Protein AF-K1TY08-F1 (afdb_monomer_lite)

Structure (mmCIF, N/CA/C/O backbone):
data_AF-K1TY08-F1
#
_entry.id   AF-K1TY08-F1
#
loop_
_atom_site.group_PDB
_atom_site.id
_atom_site.type_symbol
_atom_site.label_atom_id
_atom_site.label_alt_id
_atom_site.label_comp_id
_atom_site.label_asym_id
_atom_site.label_entity_id
_atom_site.label_seq_id
_atom_site.pdbx_PDB_ins_code
_atom_site.Cartn_x
_atom_site.Cartn_y
_atom_site.Cartn_z
_atom_site.occupancy
_atom_site.B_iso_or_equiv
_atom_site.auth_seq_id
_atom_site.auth_comp_id
_atom_site.auth_asym_id
_atom_site.auth_atom_id
_atom_site.pdbx_PDB_model_num
ATOM 1 N N . MET A 1 1 ? -57.820 8.850 61.523 1.00 41.16 1 MET A N 1
ATOM 2 C CA . MET A 1 1 ? -58.955 8.437 62.374 1.00 41.16 1 MET A CA 1
ATOM 3 C C . MET A 1 1 ? -59.907 9.616 62.495 1.00 41.16 1 MET A C 1
ATOM 5 O O . MET A 1 1 ? -59.489 10.653 62.989 1.00 41.16 1 MET A O 1
ATOM 9 N N . LYS A 1 2 ? -61.130 9.491 61.972 1.00 37.25 2 LYS A N 1
ATOM 10 C CA . LYS A 1 2 ? -62.242 10.427 62.195 1.00 37.25 2 LYS A CA 1
ATOM 11 C C . LYS A 1 2 ? -63.523 9.598 62.289 1.00 37.25 2 LYS A C 1
ATOM 13 O O . LYS A 1 2 ? -63.709 8.697 61.475 1.00 37.25 2 LYS A O 1
ATOM 18 N N . PHE A 1 3 ? -64.321 9.883 63.309 1.00 40.91 3 PHE A N 1
ATOM 19 C CA . PHE A 1 3 ? -65.575 9.215 63.639 1.00 40.91 3 PHE A CA 1
ATOM 20 C C . PHE A 1 3 ? -66.732 10.161 63.316 1.00 40.91 3 PHE A C 1
ATOM 22 O O . PHE A 1 3 ? -66.701 11.307 63.757 1.00 40.91 3 PHE A O 1
ATOM 29 N N . GLU A 1 4 ? -67.737 9.679 62.588 1.00 42.78 4 GLU A N 1
ATOM 30 C CA . GLU A 1 4 ? -69.037 10.342 62.449 1.00 42.78 4 GLU A CA 1
ATOM 31 C C . GLU A 1 4 ? -70.127 9.268 62.237 1.00 42.78 4 GLU A C 1
ATOM 33 O O . GLU A 1 4 ? -69.963 8.376 61.407 1.00 42.78 4 GLU A O 1
ATOM 38 N N . ASN A 1 5 ? -71.207 9.335 63.028 1.00 47.19 5 ASN A N 1
ATOM 39 C CA . ASN A 1 5 ? -72.495 8.632 62.877 1.00 47.19 5 ASN A CA 1
ATOM 40 C C . ASN A 1 5 ? -72.527 7.083 62.838 1.00 47.19 5 ASN A C 1
ATOM 42 O O . ASN A 1 5 ? -73.067 6.479 61.915 1.00 47.19 5 ASN A O 1
ATOM 46 N N . GLY A 1 6 ? -72.077 6.431 63.917 1.00 58.44 6 GLY A N 1
ATOM 47 C CA . GLY A 1 6 ? -72.774 5.253 64.474 1.00 58.44 6 GLY A CA 1
ATOM 48 C C . GLY A 1 6 ? -72.861 3.940 63.673 1.00 58.44 6 GLY A C 1
ATOM 49 O O . GLY A 1 6 ? -73.632 3.075 64.076 1.00 58.44 6 GLY A O 1
ATOM 50 N N . GLN A 1 7 ? -72.097 3.733 62.597 1.00 39.09 7 GLN A N 1
ATOM 51 C CA . GLN A 1 7 ? -72.009 2.438 61.898 1.00 39.09 7 GLN A CA 1
ATOM 52 C C . GLN A 1 7 ? -70.552 2.105 61.533 1.00 39.09 7 GLN A C 1
ATOM 54 O O . GLN A 1 7 ? -69.839 2.934 60.967 1.00 39.09 7 GLN A O 1
ATOM 59 N N . MET A 1 8 ? -70.095 0.885 61.850 1.00 49.75 8 MET A N 1
ATOM 60 C CA . MET A 1 8 ? -68.789 0.380 61.406 1.00 49.75 8 MET A CA 1
ATOM 61 C C . MET A 1 8 ? -68.848 0.048 59.913 1.00 49.75 8 MET A C 1
ATOM 63 O O . MET A 1 8 ? -69.536 -0.888 59.521 1.00 49.75 8 MET A O 1
ATOM 67 N N . GLN A 1 9 ? -68.078 0.759 59.089 1.00 39.97 9 GLN A N 1
ATOM 68 C CA . GLN A 1 9 ? -67.786 0.333 57.719 1.00 39.97 9 GLN A CA 1
ATOM 69 C C . GLN A 1 9 ? -66.278 0.129 57.568 1.00 39.97 9 GLN A C 1
ATOM 71 O O . GLN A 1 9 ? -65.475 1.063 57.626 1.00 39.97 9 GLN A O 1
ATOM 76 N N . VAL A 1 10 ? -65.905 -1.140 57.429 1.00 55.25 10 VAL A N 1
ATOM 77 C CA . VAL A 1 10 ? -64.537 -1.628 57.263 1.00 55.25 10 VAL A CA 1
ATOM 78 C C . VAL A 1 10 ? -64.014 -1.170 55.900 1.00 55.25 10 VAL A C 1
ATOM 80 O O . VAL A 1 10 ? -64.474 -1.618 54.854 1.00 55.25 10 VAL A O 1
ATOM 83 N N . LYS A 1 11 ? -63.040 -0.257 55.897 1.00 52.66 11 LYS A N 1
ATOM 84 C CA . LYS A 1 11 ? -62.398 0.239 54.675 1.00 52.66 11 LYS A CA 1
ATOM 85 C C . LYS A 1 11 ? -61.291 -0.718 54.228 1.00 52.66 11 LYS A C 1
ATOM 87 O O . LYS A 1 11 ? -60.135 -0.506 54.572 1.00 52.66 11 LYS A O 1
ATOM 92 N N . PHE A 1 12 ? -61.636 -1.726 53.432 1.00 58.19 12 PHE A N 1
ATOM 93 C CA . PHE A 1 12 ? -60.673 -2.492 52.633 1.00 58.19 12 PHE A CA 1
ATOM 94 C C . PHE A 1 12 ? -61.298 -2.930 51.304 1.00 58.19 12 PHE A C 1
ATOM 96 O O . PHE A 1 12 ? -62.014 -3.926 51.250 1.00 58.19 12 PHE A O 1
ATOM 103 N N . HIS A 1 13 ? -60.985 -2.224 50.213 1.00 45.31 13 HIS A N 1
ATOM 104 C CA . HIS A 1 13 ? -60.953 -2.854 48.895 1.00 45.31 13 HIS A CA 1
ATOM 105 C C . HIS A 1 13 ? -60.034 -2.112 47.919 1.00 45.31 13 HIS A C 1
ATOM 107 O O . HIS A 1 13 ? -59.944 -0.886 47.928 1.00 45.31 13 HIS A O 1
ATOM 113 N N . LEU A 1 14 ? -59.307 -2.925 47.156 1.00 51.84 14 LEU A N 1
ATOM 114 C CA . LEU A 1 14 ? -58.184 -2.648 46.262 1.00 51.84 14 LEU A CA 1
ATOM 115 C C . LEU A 1 14 ? -58.467 -1.577 45.186 1.00 51.84 14 LEU A C 1
ATOM 117 O O . LEU A 1 14 ? -59.625 -1.352 44.833 1.00 51.84 14 LEU A O 1
ATOM 121 N N . PRO A 1 15 ? -57.421 -0.967 44.587 1.00 42.19 15 PRO A N 1
ATOM 122 C CA . PRO A 1 15 ? -57.588 -0.119 43.412 1.00 42.19 15 PRO A CA 1
ATOM 123 C C . PRO A 1 15 ? -58.114 -0.943 42.226 1.00 42.19 15 PRO A C 1
ATOM 125 O O . PRO A 1 15 ? -57.396 -1.743 41.629 1.00 42.19 15 PRO A O 1
ATOM 128 N N . VAL A 1 16 ? -59.381 -0.716 41.877 1.00 54.06 16 VAL A N 1
ATOM 129 C CA . VAL A 1 16 ? -59.987 -1.132 40.609 1.00 54.06 16 VAL A CA 1
ATOM 130 C C . VAL A 1 16 ? -59.353 -0.298 39.499 1.00 54.06 16 VAL A C 1
ATOM 132 O O . VAL A 1 16 ? -59.645 0.883 39.329 1.00 54.06 16 VAL A O 1
ATOM 135 N N . PHE A 1 17 ? -58.432 -0.921 38.772 1.00 60.59 17 PHE A N 1
ATOM 136 C CA . PHE A 1 17 ? -57.761 -0.352 37.613 1.00 60.59 17 PHE A CA 1
ATOM 137 C C . PHE A 1 17 ? -58.443 -0.870 36.345 1.00 60.59 17 PHE A C 1
ATOM 139 O O . PHE A 1 17 ? -57.961 -1.817 35.741 1.00 60.59 17 PHE A O 1
ATOM 146 N N . LEU A 1 18 ? -59.574 -0.280 35.947 1.00 56.75 18 LEU A N 1
ATOM 147 C CA . LEU A 1 18 ? -60.137 -0.462 34.605 1.00 56.75 18 LEU A CA 1
ATOM 148 C C . LEU A 1 18 ? -60.850 0.821 34.164 1.00 56.75 18 LEU A C 1
ATOM 150 O O . LEU A 1 18 ? -61.980 1.087 34.563 1.00 56.75 18 LEU A O 1
ATOM 154 N N . ARG A 1 19 ? -60.185 1.604 33.309 1.00 54.09 19 ARG A N 1
ATOM 155 C CA . ARG A 1 19 ? -60.847 2.565 32.422 1.00 54.09 19 ARG A CA 1
ATOM 156 C C . ARG A 1 19 ? -60.431 2.250 30.990 1.00 54.09 19 ARG A C 1
ATOM 158 O O . ARG A 1 19 ? -59.366 2.655 30.537 1.00 54.09 19 ARG A O 1
ATOM 165 N N . SER A 1 20 ? -61.256 1.436 30.340 1.00 66.62 20 SER A N 1
ATOM 166 C CA . SER A 1 20 ? -61.215 1.118 28.917 1.00 66.62 20 SER A CA 1
ATOM 167 C C . SER A 1 20 ? -62.230 1.995 28.191 1.00 66.62 20 SER A C 1
ATOM 169 O O . SER A 1 20 ? -63.411 1.682 28.198 1.00 66.62 20 SER A O 1
ATOM 171 N N . GLU A 1 21 ? -61.740 3.095 27.638 1.00 58.97 21 GLU A N 1
ATOM 172 C CA . GLU A 1 21 ? -62.344 4.056 26.702 1.00 58.97 21 GLU A CA 1
ATOM 173 C C . GLU A 1 21 ? -61.187 5.075 26.552 1.00 58.97 21 GLU A C 1
ATOM 175 O O . GLU A 1 21 ? -60.626 5.494 27.559 1.00 58.97 21 GLU A O 1
ATOM 180 N N . ASP A 1 22 ? -60.601 5.414 25.405 1.00 46.84 22 ASP A N 1
ATOM 181 C CA . ASP A 1 22 ? -61.098 5.438 24.046 1.00 46.84 22 ASP A CA 1
ATOM 182 C C . ASP A 1 22 ? -59.910 5.434 23.068 1.00 46.84 22 ASP A C 1
ATOM 184 O O . ASP A 1 22 ? -58.826 5.984 23.273 1.00 46.84 22 ASP A O 1
ATOM 188 N N . MET A 1 23 ? -60.150 4.738 21.972 1.00 58.03 23 MET A N 1
ATOM 189 C CA . MET A 1 23 ? -59.303 4.608 20.808 1.00 58.03 23 MET A CA 1
ATOM 190 C C . MET A 1 23 ? -59.227 5.954 20.069 1.00 58.03 23 MET A C 1
ATOM 192 O O . MET A 1 23 ? -60.095 6.259 19.259 1.00 58.03 23 MET A O 1
ATOM 196 N N . SER A 1 24 ? -58.166 6.740 20.275 1.00 43.81 24 SER A N 1
ATOM 197 C CA . SER A 1 24 ? -57.756 7.779 19.321 1.00 43.81 24 SER A CA 1
ATOM 198 C C . SER A 1 24 ? -56.497 7.327 18.586 1.00 43.81 24 SER A C 1
ATOM 200 O O . SER A 1 24 ? -55.359 7.532 19.020 1.00 43.81 24 SER A O 1
ATOM 202 N N . LEU A 1 25 ? -56.726 6.689 17.440 1.00 59.97 25 LEU A N 1
ATOM 203 C CA . LEU A 1 25 ? -55.769 6.599 16.347 1.00 59.97 25 LEU A CA 1
ATOM 204 C C . LEU A 1 25 ? -55.164 7.984 16.113 1.00 59.97 25 LEU A C 1
ATOM 206 O O . LEU A 1 25 ? -55.873 8.872 15.662 1.00 59.97 25 LEU A O 1
ATOM 210 N N . THR A 1 26 ? -53.885 8.167 16.439 1.00 55.12 26 THR A N 1
ATOM 211 C CA . THR A 1 26 ? -52.899 9.028 15.756 1.00 55.12 26 THR A CA 1
ATOM 212 C C . THR A 1 26 ? -51.818 9.471 16.732 1.00 55.12 26 THR A C 1
ATOM 214 O O . THR A 1 26 ? -51.961 10.411 17.503 1.00 55.12 26 THR A O 1
ATOM 217 N N . ARG A 1 27 ? -50.651 8.848 16.612 1.00 58.28 27 ARG A N 1
ATOM 218 C CA . ARG A 1 27 ? -49.381 9.579 16.588 1.00 58.28 27 ARG A CA 1
ATOM 219 C C . ARG A 1 27 ? -48.336 8.651 16.003 1.00 58.28 27 ARG A C 1
ATOM 221 O O . ARG A 1 27 ? -47.519 8.051 16.692 1.00 58.28 27 ARG A O 1
ATOM 228 N N . THR A 1 28 ? -48.375 8.555 14.678 1.00 52.72 28 THR A N 1
ATOM 229 C CA . THR A 1 28 ? -47.186 8.279 13.880 1.00 52.72 28 THR A CA 1
ATOM 230 C C . THR A 1 28 ? -46.059 9.146 14.431 1.00 52.72 28 THR A C 1
ATOM 232 O O . THR A 1 28 ? -46.053 10.365 14.234 1.00 52.72 28 THR A O 1
ATOM 235 N N . LYS A 1 29 ? -45.113 8.539 15.156 1.00 50.69 29 LYS A N 1
ATOM 236 C CA . LYS A 1 29 ? -43.819 9.158 15.423 1.00 50.69 29 LYS A CA 1
ATOM 237 C C . LYS A 1 29 ? -43.121 9.276 14.076 1.00 50.69 29 LYS A C 1
ATOM 239 O O . LYS A 1 29 ? -42.415 8.380 13.625 1.00 50.69 29 LYS A O 1
ATOM 244 N N . SER A 1 30 ? -43.434 10.384 13.412 1.00 50.78 30 SER A N 1
ATOM 245 C CA . SER A 1 30 ? -42.708 10.956 12.298 1.00 50.78 30 SER A CA 1
ATOM 246 C C . SER A 1 30 ? -41.227 10.755 12.571 1.00 50.78 30 SER A C 1
ATOM 248 O O . SER A 1 30 ? -40.683 11.280 13.545 1.00 50.78 30 SER A O 1
ATOM 250 N N . LYS A 1 31 ? -40.596 9.925 11.736 1.00 51.31 31 LYS A N 1
ATOM 251 C CA . LYS A 1 31 ? -39.149 9.884 11.592 1.00 51.31 31 LYS A CA 1
ATOM 252 C C . LYS A 1 31 ? -38.724 11.322 11.356 1.00 51.31 31 LYS A C 1
ATOM 254 O O . LYS A 1 31 ? -38.878 11.844 10.252 1.00 51.31 31 LYS A O 1
ATOM 259 N N . GLN A 1 32 ? -38.210 11.958 12.400 1.00 56.97 32 GLN A N 1
ATOM 260 C CA . GLN A 1 32 ? -37.563 13.250 12.321 1.00 56.97 32 GLN A CA 1
ATOM 261 C C . GLN A 1 32 ? -36.282 13.021 11.517 1.00 56.97 32 GLN A C 1
ATOM 263 O O . GLN A 1 32 ? -35.203 12.755 12.040 1.00 56.97 32 GLN A O 1
ATOM 268 N N . LYS A 1 33 ? -36.444 13.010 10.193 1.00 49.22 33 LYS A N 1
ATOM 269 C CA . LYS A 1 33 ? -35.380 12.969 9.206 1.00 49.22 33 LYS A CA 1
ATOM 270 C C . LYS A 1 33 ? -34.648 14.287 9.408 1.00 49.22 33 LYS A C 1
ATOM 272 O O . LYS A 1 33 ? -35.070 15.318 8.889 1.00 49.22 33 LYS A O 1
ATOM 277 N N . ARG A 1 34 ? -33.625 14.268 10.266 1.00 56.41 34 ARG A N 1
ATOM 278 C CA . ARG A 1 34 ? -32.732 15.392 10.545 1.00 56.41 34 ARG A CA 1
ATOM 279 C C . ARG A 1 34 ? -32.099 15.761 9.204 1.00 56.41 34 ARG A C 1
ATOM 281 O O . ARG A 1 34 ? -31.110 15.160 8.795 1.00 56.41 34 ARG A O 1
ATOM 288 N N . LYS A 1 35 ? -32.744 16.663 8.457 1.00 48.38 35 LYS A N 1
ATOM 289 C CA . LYS A 1 35 ? -32.185 17.273 7.253 1.00 48.38 35 LYS A CA 1
ATOM 290 C C . LYS A 1 35 ? -30.917 17.965 7.727 1.00 48.38 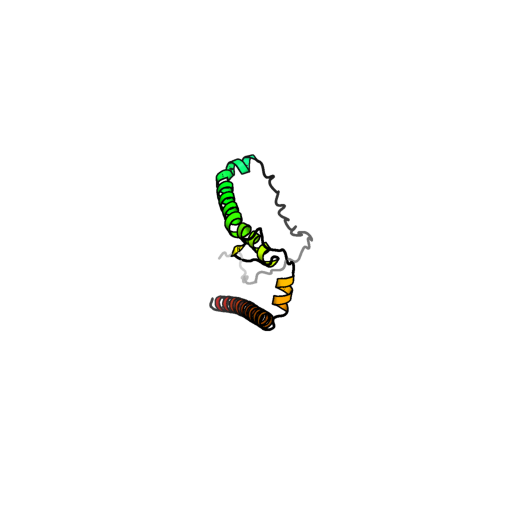35 LYS A C 1
ATOM 292 O O . LYS A 1 35 ? -30.988 19.018 8.350 1.00 48.38 35 LYS A O 1
ATOM 297 N N . GLN A 1 36 ? -29.771 17.335 7.495 1.00 58.97 36 GLN A N 1
ATOM 298 C CA . GLN A 1 36 ? -28.490 18.015 7.554 1.00 58.97 36 GLN A CA 1
ATOM 299 C C . GLN A 1 36 ? -28.561 19.123 6.505 1.00 58.97 36 GLN A C 1
ATOM 301 O O . GLN A 1 36 ? -28.438 18.874 5.307 1.00 58.97 36 GLN A O 1
ATOM 306 N N . THR A 1 37 ? -28.845 20.344 6.942 1.00 54.78 37 THR A N 1
ATOM 307 C CA . THR A 1 37 ? -28.584 21.537 6.149 1.00 54.78 37 THR A CA 1
ATOM 308 C C . THR A 1 37 ? -27.085 21.555 5.901 1.00 54.78 37 THR A C 1
ATOM 310 O O . THR A 1 37 ? -26.310 21.850 6.808 1.00 54.78 37 THR A O 1
ATOM 313 N N . ARG A 1 38 ? -26.672 21.159 4.692 1.00 60.94 38 ARG A N 1
ATOM 314 C CA . ARG A 1 38 ? -25.309 21.366 4.204 1.00 60.94 38 ARG A CA 1
ATOM 315 C C . ARG A 1 38 ? -25.070 22.868 4.238 1.00 60.94 38 ARG A C 1
ATOM 317 O O . ARG A 1 38 ? -25.610 23.595 3.408 1.00 60.94 38 ARG A O 1
ATOM 324 N N . THR A 1 39 ? -24.345 23.338 5.245 1.00 64.31 39 THR A N 1
ATOM 325 C CA . THR A 1 39 ? -23.883 24.719 5.278 1.00 64.31 39 THR A CA 1
ATOM 326 C C . THR A 1 39 ? -22.992 24.921 4.051 1.00 64.31 39 THR A C 1
ATOM 328 O O . THR A 1 39 ? -22.101 24.103 3.804 1.00 64.31 39 THR A O 1
ATOM 331 N N . PRO A 1 40 ? -23.249 25.940 3.217 1.00 63.59 40 PRO A N 1
ATOM 332 C CA . PRO A 1 40 ? -22.406 26.190 2.061 1.00 63.59 40 PRO A CA 1
ATOM 333 C C . PRO A 1 40 ? -20.998 26.525 2.557 1.00 63.59 40 PRO A C 1
ATOM 335 O O . PRO A 1 40 ? -20.827 27.395 3.418 1.00 63.59 40 PRO A O 1
ATOM 338 N N . ILE A 1 41 ? -19.990 25.824 2.025 1.00 63.62 41 ILE A N 1
ATOM 339 C CA . ILE A 1 41 ? -18.583 26.123 2.299 1.00 63.62 41 ILE A CA 1
ATOM 340 C C . ILE A 1 41 ? -18.331 27.546 1.811 1.00 63.62 41 ILE A C 1
ATOM 342 O O . ILE A 1 41 ? -18.238 27.826 0.620 1.00 63.62 41 ILE A O 1
ATOM 346 N N . THR A 1 42 ? -18.298 28.472 2.760 1.00 72.56 42 THR A N 1
ATOM 347 C CA . THR A 1 42 ? -18.122 29.891 2.489 1.00 72.56 42 THR A CA 1
ATOM 348 C C . THR A 1 42 ? -16.630 30.182 2.554 1.00 72.56 42 THR A C 1
ATOM 350 O O . THR A 1 42 ? -15.964 29.799 3.510 1.00 72.56 42 THR A O 1
ATOM 353 N N . TRP A 1 43 ? -16.081 30.900 1.577 1.00 66.56 43 TRP A N 1
ATOM 354 C CA . TRP A 1 43 ? -14.646 31.216 1.479 1.00 66.56 43 TRP A CA 1
ATOM 355 C C . TRP A 1 43 ? -14.070 31.955 2.709 1.00 66.56 43 TRP A C 1
ATOM 357 O O . TRP A 1 43 ? -12.865 31.906 2.966 1.00 66.56 43 TRP A O 1
ATOM 367 N N . LYS A 1 44 ? -14.929 32.585 3.527 1.00 66.75 44 LYS A N 1
ATOM 368 C CA . LYS A 1 44 ? -14.575 33.126 4.855 1.00 66.75 44 LYS A CA 1
ATOM 369 C C . LYS A 1 44 ? -14.198 32.039 5.875 1.00 66.75 44 LYS A C 1
ATOM 371 O O . LYS A 1 44 ? -13.322 32.276 6.701 1.00 66.75 44 LYS A O 1
ATOM 376 N N . GLU A 1 45 ? -14.811 30.861 5.807 1.00 65.06 45 GLU A N 1
ATOM 377 C CA . GLU A 1 45 ? -14.541 29.714 6.685 1.00 65.06 45 GLU A CA 1
ATOM 378 C C . GLU A 1 45 ? -13.160 29.107 6.399 1.00 65.06 45 GLU A C 1
ATOM 380 O O . GLU A 1 45 ? -12.384 28.878 7.321 1.00 65.06 45 GLU A O 1
ATOM 385 N N . ILE A 1 46 ? -12.795 28.976 5.119 1.00 66.12 46 ILE A N 1
ATOM 386 C CA . ILE A 1 46 ? -11.464 28.513 4.683 1.00 66.12 46 ILE A CA 1
ATOM 387 C C . ILE A 1 46 ? -10.364 29.464 5.181 1.00 66.12 46 ILE A C 1
ATOM 389 O O . ILE A 1 46 ? -9.316 29.022 5.649 1.00 66.12 46 ILE A O 1
ATOM 393 N N . LYS A 1 47 ? -10.610 30.785 5.157 1.00 68.00 47 LYS A N 1
ATOM 394 C CA . LYS A 1 47 ? -9.684 31.771 5.741 1.00 68.00 47 LYS A CA 1
ATOM 395 C C . LYS A 1 47 ? -9.601 31.695 7.273 1.00 68.00 47 LYS A C 1
ATOM 397 O O . LYS A 1 47 ? -8.550 32.048 7.805 1.00 68.00 47 LYS A O 1
ATOM 402 N N . ARG A 1 48 ? -10.660 31.262 7.973 1.00 72.38 48 ARG A N 1
ATOM 403 C CA . ARG A 1 48 ? -10.650 31.065 9.437 1.00 72.38 48 ARG A CA 1
ATOM 404 C C . ARG A 1 48 ? -9.933 29.770 9.832 1.00 72.38 48 ARG A C 1
ATOM 406 O O . ARG A 1 48 ? -9.247 29.743 10.844 1.00 72.38 48 ARG A O 1
ATOM 413 N N . GLN A 1 49 ? -10.018 28.736 8.996 1.00 78.62 49 GLN A N 1
ATOM 414 C CA . GLN A 1 49 ? -9.411 27.418 9.214 1.00 78.62 49 GLN A CA 1
ATOM 415 C C . GLN A 1 49 ? -8.043 27.242 8.525 1.00 78.62 49 GLN A C 1
ATOM 417 O O . GLN A 1 49 ? -7.623 26.121 8.247 1.00 78.62 49 GLN A O 1
ATOM 422 N N . LYS A 1 50 ? -7.307 28.331 8.257 1.00 79.56 50 LYS A N 1
ATOM 423 C CA . LYS A 1 50 ? -6.000 28.274 7.570 1.00 79.56 50 LYS A CA 1
ATOM 424 C C . LYS A 1 50 ? -4.984 27.366 8.254 1.00 79.56 50 LYS A C 1
ATOM 426 O O . LYS A 1 50 ? -4.221 26.710 7.561 1.00 79.56 50 LYS A O 1
ATOM 431 N N . VAL A 1 51 ? -4.973 27.327 9.588 1.00 85.81 51 VAL A N 1
ATOM 432 C CA . VAL A 1 51 ? -4.042 26.479 10.349 1.00 85.81 51 VAL A CA 1
ATOM 433 C C . VAL A 1 51 ? -4.344 24.997 10.109 1.00 85.81 51 VAL A C 1
ATOM 435 O O . VAL A 1 51 ? -3.429 24.230 9.832 1.00 85.81 51 VAL A O 1
ATOM 438 N N . LEU A 1 52 ? -5.624 24.605 10.121 1.00 86.00 52 LEU A N 1
ATOM 439 C CA . LEU A 1 52 ? -6.044 23.241 9.777 1.00 86.00 52 LEU A CA 1
ATOM 440 C C . LEU A 1 52 ? -5.687 22.896 8.330 1.00 86.00 52 LEU A C 1
ATOM 442 O O . LEU A 1 52 ? -5.141 21.826 8.080 1.00 86.00 52 LEU A O 1
ATOM 446 N N . LEU A 1 53 ? -5.948 23.807 7.386 1.00 88.94 53 LEU A N 1
ATOM 447 C CA . LEU A 1 53 ? -5.618 23.592 5.976 1.00 88.94 53 LEU A CA 1
ATOM 448 C C . LEU A 1 53 ? -4.103 23.508 5.744 1.00 88.94 53 LEU A C 1
ATOM 450 O O . LEU A 1 53 ? -3.661 22.730 4.909 1.00 88.94 53 LEU A O 1
ATOM 454 N N . PHE A 1 54 ? -3.309 24.270 6.496 1.00 92.75 54 PHE A N 1
ATOM 455 C CA . PHE A 1 54 ? -1.853 24.208 6.446 1.00 92.75 54 PHE A CA 1
ATOM 456 C C . PHE A 1 54 ? -1.341 22.846 6.919 1.00 92.75 54 PHE A C 1
ATOM 458 O O . PHE A 1 54 ? -0.621 22.184 6.177 1.00 92.75 54 PHE A O 1
ATOM 465 N N . TRP A 1 55 ? -1.768 22.378 8.096 1.00 94.69 55 TRP A N 1
ATOM 466 C CA . TRP A 1 55 ? -1.385 21.052 8.595 1.00 94.69 55 TRP A CA 1
ATOM 467 C C . TRP A 1 55 ? -1.882 19.922 7.688 1.00 94.69 55 TRP A C 1
ATOM 469 O O . TRP A 1 55 ? -1.130 18.992 7.405 1.00 94.69 55 TRP A O 1
ATOM 479 N N . ALA A 1 56 ? -3.106 20.027 7.162 1.00 93.12 56 ALA A N 1
ATOM 480 C CA . ALA A 1 56 ? -3.623 19.089 6.169 1.00 93.12 56 ALA A CA 1
ATOM 481 C C . ALA A 1 56 ? -2.788 19.105 4.877 1.00 93.12 56 ALA A C 1
ATOM 483 O O . ALA A 1 56 ? -2.486 18.049 4.330 1.00 93.12 56 ALA A O 1
ATOM 484 N N . GLY A 1 57 ? -2.367 20.286 4.417 1.00 94.00 57 GLY A N 1
ATOM 485 C CA . GLY A 1 57 ? -1.497 20.455 3.257 1.00 94.00 57 GLY A CA 1
ATOM 486 C C . GLY A 1 57 ? -0.116 19.837 3.466 1.00 94.00 57 GLY A C 1
ATOM 487 O O . GLY A 1 57 ? 0.355 19.110 2.600 1.00 94.00 57 GLY A O 1
ATOM 488 N N . VAL A 1 58 ? 0.501 20.048 4.632 1.00 95.25 58 VAL A N 1
ATOM 489 C CA . VAL A 1 58 ? 1.783 19.420 4.997 1.00 95.25 58 VAL A CA 1
ATOM 490 C C . VAL A 1 58 ? 1.659 17.895 4.986 1.00 95.25 58 VAL A C 1
ATOM 492 O O . VAL A 1 58 ? 2.479 17.221 4.365 1.00 95.25 58 VAL A O 1
ATOM 495 N N . MET A 1 59 ? 0.604 17.348 5.598 1.00 95.19 59 MET A N 1
ATOM 496 C CA . MET A 1 59 ? 0.346 15.902 5.595 1.00 95.19 59 MET A CA 1
ATOM 497 C C . MET A 1 59 ? 0.077 15.363 4.186 1.00 95.19 59 MET A C 1
ATOM 499 O O . MET A 1 59 ? 0.550 14.284 3.837 1.00 95.19 59 MET A O 1
ATOM 503 N N . MET A 1 60 ? -0.629 16.123 3.348 1.00 95.94 60 MET A N 1
ATOM 504 C CA . MET A 1 60 ? -0.872 15.762 1.953 1.00 95.94 60 MET A CA 1
ATOM 505 C C . MET A 1 60 ? 0.427 15.737 1.142 1.00 95.94 60 MET A C 1
ATOM 507 O O . MET A 1 60 ? 0.672 14.770 0.429 1.00 95.94 60 MET A O 1
ATOM 511 N N . ILE A 1 61 ? 1.277 16.759 1.270 1.00 96.56 61 ILE A N 1
ATOM 512 C CA . ILE A 1 61 ? 2.574 16.831 0.581 1.00 96.56 61 ILE A CA 1
ATOM 513 C C . ILE A 1 61 ? 3.466 15.667 1.013 1.00 96.56 61 ILE A C 1
ATOM 515 O O . ILE A 1 61 ? 4.048 14.995 0.164 1.00 96.56 61 ILE A O 1
ATOM 519 N N . TYR A 1 62 ? 3.520 15.383 2.316 1.00 96.06 62 TYR A N 1
ATOM 520 C CA . TYR A 1 62 ? 4.220 14.215 2.839 1.00 96.06 62 TYR A CA 1
ATOM 521 C C . TYR A 1 62 ? 3.687 12.918 2.211 1.00 96.06 62 TYR A C 1
ATOM 523 O O . TYR A 1 62 ? 4.463 12.104 1.710 1.00 96.06 62 TYR A O 1
ATOM 531 N N . GLY A 1 63 ? 2.360 12.764 2.155 1.00 95.94 63 GLY A N 1
ATOM 532 C CA . GLY A 1 63 ? 1.692 11.653 1.484 1.00 95.94 63 GLY A CA 1
ATOM 533 C C . GLY A 1 63 ? 2.119 11.502 0.022 1.00 95.94 63 GLY A C 1
ATOM 534 O O . GLY A 1 63 ? 2.477 10.415 -0.417 1.00 95.94 63 GLY A O 1
ATOM 535 N N . VAL A 1 64 ? 2.151 12.595 -0.738 1.00 96.25 64 VAL A N 1
ATOM 536 C CA . VAL A 1 64 ? 2.548 12.573 -2.153 1.00 96.25 64 VAL A CA 1
ATOM 537 C C . VAL A 1 64 ? 4.012 12.160 -2.318 1.00 96.25 64 VAL A C 1
ATOM 539 O O . VAL A 1 64 ? 4.316 11.269 -3.110 1.00 96.25 64 VAL A O 1
ATOM 542 N N . ILE A 1 65 ? 4.920 12.754 -1.548 1.00 96.56 65 ILE A N 1
ATOM 543 C CA . ILE A 1 65 ? 6.356 12.491 -1.688 1.00 96.56 65 ILE A CA 1
ATOM 544 C C . ILE A 1 65 ? 6.700 11.058 -1.277 1.00 96.56 65 ILE A C 1
ATOM 546 O O . ILE A 1 65 ? 7.472 10.402 -1.964 1.00 96.56 65 ILE A O 1
ATOM 550 N N . PHE A 1 66 ? 6.131 10.548 -0.184 1.00 95.38 66 PHE A N 1
ATOM 551 C CA . PHE A 1 66 ? 6.526 9.238 0.339 1.00 95.38 66 PHE A CA 1
ATOM 552 C C . PHE A 1 66 ? 5.659 8.078 -0.144 1.00 95.38 66 PHE A C 1
ATOM 554 O O . PHE A 1 66 ? 6.159 6.961 -0.205 1.00 95.38 66 PHE A O 1
ATOM 561 N N . TYR A 1 67 ? 4.396 8.308 -0.509 1.00 93.81 67 TYR A N 1
ATOM 562 C CA . TYR A 1 67 ? 3.516 7.233 -0.976 1.00 93.81 67 TYR A CA 1
ATOM 563 C C . TYR A 1 67 ? 3.328 7.232 -2.485 1.00 93.81 67 TYR A C 1
ATOM 565 O O . TYR A 1 67 ? 3.274 6.148 -3.048 1.00 93.81 67 TYR A O 1
ATOM 573 N N . TYR A 1 68 ? 3.243 8.393 -3.150 1.00 94.12 68 TYR A N 1
ATOM 574 C CA . TYR A 1 68 ? 2.984 8.444 -4.597 1.00 94.12 68 TYR A CA 1
ATOM 575 C C . TYR A 1 68 ? 4.260 8.425 -5.433 1.00 94.12 68 TYR A C 1
ATOM 577 O O . TYR A 1 68 ? 4.298 7.760 -6.467 1.00 94.12 68 TYR A O 1
ATOM 585 N N . LEU A 1 69 ? 5.317 9.109 -4.990 1.00 93.25 69 LEU A N 1
ATOM 586 C CA . LEU A 1 69 ? 6.582 9.150 -5.726 1.00 93.25 69 LEU A CA 1
ATOM 587 C C . LEU A 1 69 ? 7.200 7.750 -5.922 1.00 93.25 69 LEU A C 1
ATOM 589 O O . LEU A 1 69 ? 7.594 7.449 -7.049 1.00 93.25 69 LEU A O 1
ATOM 593 N N . PRO A 1 70 ? 7.216 6.839 -4.922 1.00 93.25 70 PRO A N 1
ATOM 594 C CA . PRO A 1 70 ? 7.723 5.480 -5.132 1.00 93.25 70 PRO A CA 1
ATOM 595 C C . PRO A 1 70 ? 6.900 4.642 -6.122 1.00 93.25 70 PRO A C 1
ATOM 597 O O . PRO A 1 70 ? 7.443 3.713 -6.720 1.00 93.25 70 PRO A O 1
ATOM 600 N N . LEU A 1 71 ? 5.620 4.969 -6.352 1.00 93.19 71 LEU A N 1
ATOM 601 C CA . LEU A 1 71 ? 4.769 4.253 -7.318 1.00 93.19 71 LEU A CA 1
ATOM 602 C C . LEU A 1 71 ? 5.250 4.447 -8.755 1.00 93.19 71 LEU A C 1
ATOM 604 O O . LEU A 1 71 ? 5.042 3.568 -9.587 1.00 93.19 71 LEU A O 1
ATOM 608 N N . ALA A 1 72 ? 5.946 5.551 -9.053 1.00 88.50 72 ALA A N 1
ATOM 609 C CA . ALA A 1 72 ? 6.586 5.73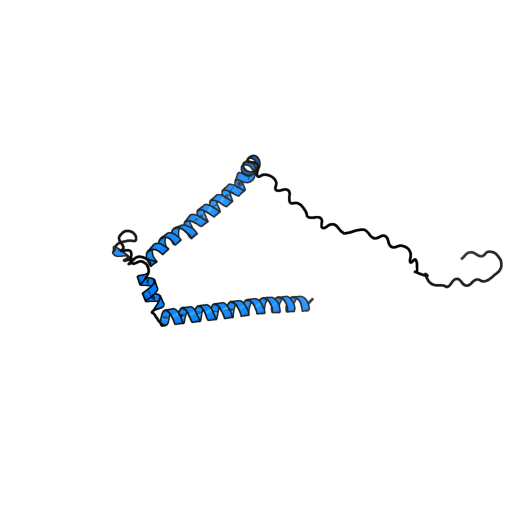9 -10.354 1.00 88.50 72 ALA A CA 1
ATOM 610 C C . ALA A 1 72 ? 7.591 4.610 -10.661 1.00 88.50 72 ALA A C 1
ATOM 612 O O . ALA A 1 72 ? 7.778 4.234 -11.818 1.00 88.50 72 ALA A O 1
ATOM 613 N N . GLY A 1 73 ? 8.176 3.999 -9.624 1.00 87.31 73 GLY A N 1
ATOM 614 C CA . GLY A 1 73 ? 9.048 2.835 -9.747 1.00 87.31 73 GLY A CA 1
ATOM 615 C C . GLY A 1 73 ? 8.347 1.573 -10.256 1.00 87.31 73 GLY A C 1
ATOM 616 O O . GLY A 1 73 ? 9.021 0.677 -10.756 1.00 87.31 73 GLY A O 1
ATOM 617 N N . TRP A 1 74 ? 7.013 1.486 -10.217 1.00 90.75 74 TRP A N 1
ATOM 618 C CA . TRP A 1 74 ? 6.276 0.346 -10.780 1.00 90.75 74 TRP A CA 1
ATOM 619 C C . TRP A 1 74 ? 6.447 0.218 -12.292 1.00 90.75 74 TRP A C 1
ATOM 621 O O . TRP A 1 74 ? 6.366 -0.890 -12.819 1.00 90.75 74 TRP A O 1
ATOM 631 N N . ALA A 1 75 ? 6.774 1.316 -12.982 1.00 87.31 75 ALA A N 1
ATOM 632 C CA . ALA A 1 75 ? 7.152 1.281 -14.391 1.00 87.31 75 ALA A CA 1
ATOM 633 C C . ALA A 1 75 ? 8.318 0.306 -14.652 1.00 87.31 75 ALA A C 1
ATOM 635 O O . ALA A 1 75 ? 8.361 -0.329 -15.705 1.00 87.31 75 ALA A O 1
ATOM 636 N N . MET A 1 76 ? 9.205 0.097 -13.664 1.00 87.56 76 MET A N 1
ATOM 637 C CA . MET A 1 76 ? 10.320 -0.850 -13.757 1.00 87.56 76 MET A CA 1
ATOM 638 C C . MET A 1 76 ? 9.874 -2.299 -13.993 1.00 87.56 76 MET A C 1
ATOM 640 O O . MET A 1 76 ? 10.614 -3.059 -14.608 1.00 87.56 76 MET A O 1
ATOM 644 N N . ALA A 1 77 ? 8.667 -2.683 -13.565 1.00 89.75 77 ALA A N 1
ATOM 645 C CA . ALA A 1 77 ? 8.141 -4.033 -13.777 1.00 89.75 77 ALA A CA 1
ATOM 646 C C . ALA A 1 77 ? 7.827 -4.337 -15.255 1.00 89.75 77 ALA A C 1
ATOM 648 O O . ALA A 1 77 ? 7.782 -5.503 -15.648 1.00 89.75 77 ALA A O 1
ATOM 649 N N . PHE A 1 78 ? 7.625 -3.298 -16.071 1.00 89.94 78 PHE A N 1
ATOM 650 C CA . PHE A 1 78 ? 7.276 -3.412 -17.490 1.00 89.94 78 PHE A CA 1
ATOM 651 C C . PHE A 1 78 ? 8.476 -3.249 -18.428 1.00 89.94 78 PHE A C 1
ATOM 653 O O . PHE A 1 78 ? 8.347 -3.399 -19.642 1.00 89.94 78 PHE A O 1
ATOM 660 N N . GLN A 1 79 ? 9.651 -2.952 -17.883 1.00 87.62 79 GLN A N 1
ATOM 661 C CA . GLN A 1 79 ? 10.881 -2.769 -18.643 1.00 87.62 79 GLN A CA 1
ATOM 662 C C . GLN A 1 79 ? 11.937 -3.790 -18.224 1.00 87.62 79 GLN A C 1
ATOM 664 O O . GLN A 1 79 ? 11.919 -4.334 -17.119 1.00 87.62 79 GLN A O 1
ATOM 669 N N . ASN A 1 80 ? 12.881 -4.075 -19.116 1.00 85.00 80 ASN A N 1
ATOM 670 C CA . ASN A 1 80 ? 14.016 -4.938 -18.818 1.00 85.00 80 ASN A CA 1
ATOM 671 C C . ASN A 1 80 ? 15.093 -4.176 -18.030 1.00 85.00 80 ASN A C 1
ATOM 673 O O . ASN A 1 80 ? 16.205 -3.974 -18.520 1.00 85.00 80 ASN A O 1
ATOM 677 N N . TYR A 1 81 ? 14.725 -3.724 -16.827 1.00 81.88 81 TYR A N 1
ATOM 678 C CA . TYR A 1 81 ? 15.530 -2.810 -16.027 1.00 81.88 81 TYR A CA 1
ATOM 679 C C . TYR A 1 81 ? 16.906 -3.403 -15.717 1.00 81.88 81 TYR A C 1
ATOM 681 O O . TYR A 1 81 ? 17.031 -4.411 -15.020 1.00 81.88 81 TYR A O 1
ATOM 689 N N . LYS A 1 82 ? 17.949 -2.743 -16.221 1.00 79.44 82 LYS A N 1
ATOM 690 C CA . LYS A 1 82 ? 19.345 -3.015 -15.881 1.00 79.44 82 LYS A CA 1
ATOM 691 C C . LYS A 1 82 ? 19.862 -1.834 -15.054 1.00 79.44 82 LYS A C 1
ATOM 693 O O . LYS A 1 82 ? 19.917 -0.730 -15.595 1.00 79.44 82 LYS A O 1
ATOM 698 N N . PRO A 1 83 ? 20.295 -2.036 -13.794 1.00 78.12 83 PRO A N 1
ATOM 699 C CA . PRO A 1 83 ? 20.758 -0.947 -12.924 1.00 78.12 83 PRO A CA 1
ATOM 700 C C . PRO A 1 83 ? 21.858 -0.071 -13.542 1.00 78.12 83 PRO A C 1
ATOM 702 O O . PRO A 1 83 ? 21.929 1.117 -13.259 1.00 78.12 83 PRO A O 1
ATOM 705 N N . GLN A 1 84 ? 22.678 -0.647 -14.426 1.00 77.75 84 GLN A N 1
ATOM 706 C CA . GLN A 1 84 ? 23.772 0.036 -15.125 1.00 77.75 84 GLN A CA 1
ATOM 707 C C . GLN A 1 84 ? 23.308 1.078 -16.159 1.00 77.75 84 GLN A C 1
ATOM 709 O O . GLN A 1 84 ? 24.042 2.017 -16.436 1.00 77.75 84 GLN A O 1
ATOM 714 N N . LEU A 1 85 ? 22.113 0.918 -16.739 1.00 71.19 85 LEU A N 1
ATOM 715 C CA . LEU A 1 85 ? 21.585 1.786 -17.805 1.00 71.19 85 LEU A CA 1
ATOM 716 C C . LEU A 1 85 ? 20.588 2.836 -17.269 1.00 71.19 85 LEU A C 1
ATOM 718 O O . LEU A 1 85 ? 20.203 3.768 -17.976 1.00 71.19 85 LEU A O 1
ATOM 722 N N . GLY A 1 86 ? 20.192 2.719 -15.998 1.00 69.94 86 GLY A N 1
ATOM 723 C CA . GLY A 1 86 ? 19.192 3.580 -15.369 1.00 69.94 86 GLY A CA 1
ATOM 724 C C . GLY A 1 86 ? 17.755 3.273 -15.810 1.00 69.94 86 GLY A C 1
ATOM 725 O O . GLY A 1 86 ? 17.495 2.419 -16.656 1.00 69.94 86 GLY A O 1
ATOM 726 N N . ILE A 1 87 ? 16.790 3.968 -15.196 1.00 68.50 87 ILE A N 1
ATOM 727 C CA . ILE A 1 87 ? 15.349 3.720 -15.403 1.00 68.50 87 ILE A CA 1
ATOM 728 C C . ILE A 1 87 ? 14.902 4.178 -16.800 1.00 68.50 87 ILE A C 1
ATOM 730 O O . ILE A 1 87 ? 13.987 3.586 -17.354 1.00 68.50 87 ILE A O 1
ATOM 734 N N . LEU A 1 88 ? 15.555 5.194 -17.374 1.00 69.31 88 LEU A N 1
ATOM 735 C CA . LEU A 1 88 ? 15.110 5.870 -18.601 1.00 69.31 88 LEU A CA 1
ATOM 736 C C . LEU A 1 88 ? 15.629 5.249 -19.912 1.00 69.31 88 LEU A C 1
ATOM 738 O O . LEU A 1 88 ? 15.057 5.526 -20.959 1.00 69.31 88 LEU A O 1
ATOM 742 N N . HIS A 1 89 ? 16.676 4.416 -19.874 1.00 71.56 89 HIS A N 1
ATOM 743 C CA . HIS A 1 89 ? 17.259 3.787 -21.078 1.00 71.56 89 HIS A CA 1
ATOM 744 C C . HIS A 1 89 ? 16.934 2.293 -21.199 1.00 71.56 89 HIS A C 1
ATOM 746 O O . HIS A 1 89 ? 17.483 1.595 -22.050 1.00 71.56 89 HIS A O 1
ATOM 752 N N . SER A 1 90 ? 16.086 1.769 -20.315 1.00 76.12 90 SER A N 1
ATOM 753 C CA . SER A 1 90 ? 15.727 0.358 -20.314 1.00 76.12 90 SER A CA 1
ATOM 754 C C . SER A 1 90 ? 14.670 0.063 -21.381 1.00 76.12 90 SER A C 1
ATOM 756 O O . SER A 1 90 ? 13.661 0.755 -21.465 1.00 76.12 90 SER A O 1
ATOM 758 N N . GLU A 1 91 ? 14.848 -1.019 -22.144 1.00 80.75 91 GLU A N 1
ATOM 759 C CA . GLU A 1 91 ? 13.852 -1.451 -23.131 1.00 80.75 91 GLU A CA 1
ATOM 760 C C . GLU A 1 91 ? 12.526 -1.835 -22.463 1.00 80.75 91 GLU A C 1
ATOM 762 O O . GLU A 1 91 ? 12.501 -2.567 -21.466 1.00 80.75 91 GLU A O 1
ATOM 767 N N . PHE A 1 92 ? 11.418 -1.358 -23.030 1.00 85.12 92 PHE A N 1
ATOM 768 C CA . PHE A 1 92 ? 10.072 -1.685 -22.575 1.00 85.12 92 PHE A CA 1
ATOM 769 C C . PHE A 1 92 ? 9.655 -3.061 -23.112 1.00 85.12 92 PHE A C 1
ATOM 771 O O . PHE A 1 92 ? 9.502 -3.249 -24.315 1.00 85.12 92 PHE A O 1
ATOM 778 N N . VAL A 1 93 ? 9.450 -4.026 -22.213 1.00 88.31 93 VAL A N 1
ATOM 779 C CA . VAL A 1 93 ? 9.115 -5.428 -22.542 1.00 88.31 93 VAL A CA 1
ATOM 780 C C . VAL A 1 93 ? 7.665 -5.796 -22.194 1.00 88.31 93 VAL A C 1
ATOM 782 O O . VAL A 1 93 ? 7.246 -6.948 -22.338 1.00 88.31 93 VAL A O 1
ATOM 785 N N . GLY A 1 94 ? 6.879 -4.827 -21.718 1.00 88.44 94 GLY A N 1
ATOM 786 C CA . GLY A 1 94 ? 5.469 -4.992 -21.382 1.00 88.44 94 GLY A CA 1
ATOM 787 C C . GLY A 1 94 ? 5.240 -6.078 -20.328 1.00 88.44 94 GLY A C 1
ATOM 788 O O . GLY A 1 94 ? 5.777 -6.024 -19.226 1.00 88.44 94 GLY A O 1
ATOM 789 N N . LEU A 1 95 ? 4.425 -7.084 -20.660 1.00 92.44 95 LEU A N 1
ATOM 790 C CA . LEU A 1 95 ? 4.006 -8.139 -19.724 1.00 92.44 95 LEU A CA 1
ATOM 791 C C . LEU A 1 95 ? 4.919 -9.374 -19.699 1.00 92.44 95 LEU A C 1
ATOM 793 O O . LEU A 1 95 ? 4.587 -10.368 -19.050 1.00 92.44 95 LEU A O 1
ATOM 797 N N . GLN A 1 96 ? 6.059 -9.352 -20.393 1.00 92.44 96 GLN A N 1
ATOM 798 C CA . GLN A 1 96 ? 6.941 -10.520 -20.483 1.00 92.44 96 GLN A CA 1
ATOM 799 C C . GLN A 1 96 ? 7.417 -10.999 -19.100 1.00 92.44 96 GLN A C 1
ATOM 801 O O . GLN A 1 96 ? 7.385 -12.198 -18.820 1.00 92.44 96 GLN A O 1
ATOM 806 N N . LYS A 1 97 ? 7.787 -10.067 -18.211 1.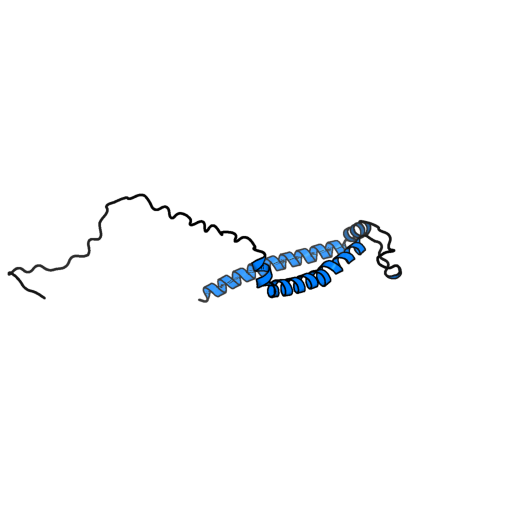00 91.25 97 LYS A N 1
ATOM 807 C CA . LYS A 1 97 ? 8.219 -10.375 -16.837 1.00 91.25 97 LYS A CA 1
ATOM 808 C C . LYS A 1 97 ? 7.107 -11.028 -16.016 1.00 91.25 97 LYS A C 1
ATOM 810 O O . LYS A 1 97 ? 7.361 -12.003 -15.318 1.00 91.25 97 LYS A O 1
ATOM 815 N N . PHE A 1 98 ? 5.870 -10.553 -16.163 1.00 93.44 98 PHE A N 1
ATOM 816 C CA . PHE A 1 98 ? 4.709 -11.145 -15.499 1.00 93.44 98 PHE A CA 1
ATOM 817 C C . PHE A 1 98 ? 4.449 -12.574 -15.982 1.00 93.44 98 PHE A C 1
ATOM 819 O O . PHE A 1 98 ? 4.253 -13.459 -15.157 1.00 93.44 98 PHE A O 1
ATOM 826 N N . ARG A 1 99 ? 4.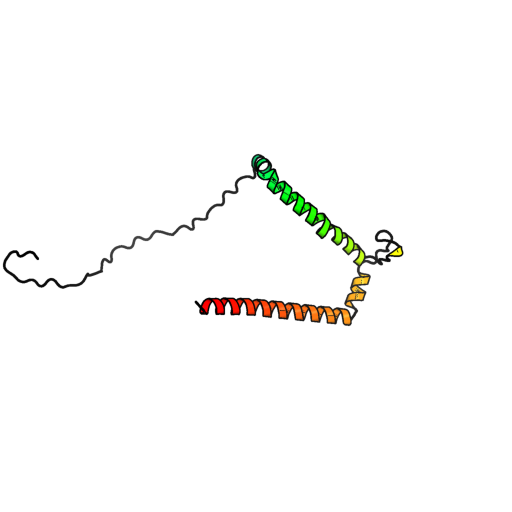506 -12.833 -17.297 1.00 93.50 99 ARG A N 1
ATOM 827 C CA . ARG A 1 99 ? 4.339 -14.196 -17.838 1.00 93.50 99 ARG A CA 1
ATOM 828 C C . ARG A 1 99 ? 5.382 -15.162 -17.280 1.00 93.50 99 ARG A C 1
ATOM 830 O O . ARG A 1 99 ? 5.016 -16.250 -16.855 1.00 93.50 99 ARG A O 1
ATOM 837 N N . MET A 1 100 ? 6.648 -14.740 -17.238 1.00 93.00 100 MET A N 1
ATOM 838 C CA . MET A 1 100 ? 7.733 -15.530 -16.650 1.00 93.00 100 MET A CA 1
ATOM 839 C C . MET A 1 100 ? 7.467 -15.829 -15.168 1.00 93.00 100 MET A C 1
ATOM 841 O O . MET A 1 100 ? 7.560 -16.977 -14.744 1.00 93.00 100 MET A O 1
ATOM 845 N N . LE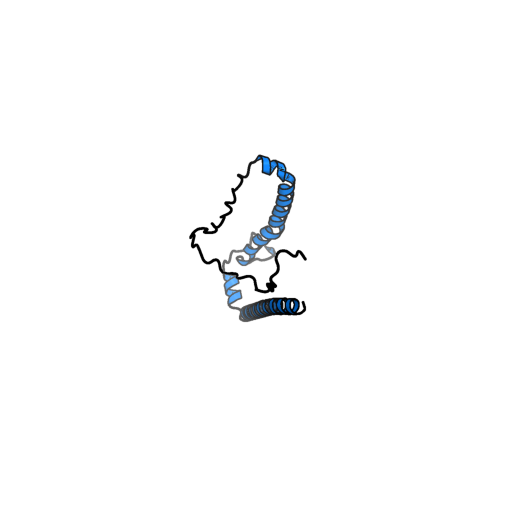U A 1 101 ? 7.060 -14.818 -14.399 1.00 93.88 101 LEU A N 1
ATOM 846 C CA . LEU A 1 101 ? 6.782 -14.957 -12.972 1.00 93.88 101 LEU A CA 1
ATOM 847 C C . LEU A 1 101 ? 5.600 -15.902 -12.692 1.00 93.88 101 LEU A C 1
ATOM 849 O O . LEU A 1 101 ? 5.698 -16.768 -11.832 1.00 93.88 101 LEU A O 1
ATOM 853 N N . PHE A 1 102 ? 4.503 -15.791 -13.449 1.00 95.19 102 PHE A N 1
ATOM 854 C CA . PHE A 1 102 ? 3.339 -16.674 -13.298 1.00 95.19 102 PHE A CA 1
ATOM 855 C C . PHE A 1 102 ? 3.554 -18.088 -13.855 1.00 95.19 102 PHE A C 1
ATOM 857 O O . PHE A 1 102 ? 2.823 -18.996 -13.471 1.00 95.19 102 PHE A O 1
ATOM 864 N N . SER A 1 103 ? 4.545 -18.295 -14.727 1.00 95.75 103 SER A N 1
ATOM 865 C CA . SER A 1 103 ? 4.945 -19.638 -15.167 1.00 95.75 103 SER A CA 1
ATOM 866 C C . SER A 1 103 ? 5.803 -20.389 -14.140 1.00 95.75 103 SER A C 1
ATOM 868 O O . SER A 1 103 ? 5.986 -21.598 -14.265 1.00 95.75 103 SER A O 1
ATOM 870 N N . ASP A 1 104 ? 6.307 -19.700 -13.112 1.00 96.25 104 ASP A N 1
ATOM 871 C CA . ASP A 1 104 ? 7.125 -20.296 -12.058 1.00 96.25 104 ASP A CA 1
ATOM 872 C C . ASP A 1 104 ? 6.251 -20.982 -10.986 1.00 96.25 104 ASP A C 1
ATOM 874 O O . ASP A 1 104 ? 5.457 -20.360 -10.271 1.00 96.25 104 ASP A O 1
ATOM 878 N N . VAL A 1 105 ? 6.428 -22.299 -10.838 1.00 96.00 105 VAL A N 1
ATOM 879 C CA . VAL A 1 105 ? 5.705 -23.125 -9.855 1.00 96.00 105 VAL A CA 1
ATOM 880 C C . VAL A 1 105 ? 5.999 -22.743 -8.402 1.00 96.00 105 VAL A C 1
ATOM 882 O O . VAL A 1 105 ? 5.138 -22.899 -7.531 1.00 96.00 105 VAL A O 1
ATOM 885 N N . THR A 1 106 ? 7.200 -22.241 -8.120 1.00 97.19 106 THR A N 1
ATOM 886 C CA . THR A 1 106 ? 7.617 -21.785 -6.791 1.00 97.19 106 THR A CA 1
ATOM 887 C C . THR A 1 106 ? 6.883 -20.505 -6.435 1.00 97.19 106 THR A C 1
ATOM 889 O O . THR A 1 106 ? 6.327 -20.407 -5.342 1.00 97.19 106 THR A O 1
ATOM 892 N N . PHE A 1 107 ? 6.800 -19.560 -7.374 1.00 96.50 107 PHE A N 1
ATOM 893 C CA . PHE A 1 107 ? 6.056 -18.317 -7.183 1.00 96.50 107 PHE A CA 1
ATOM 894 C C . PHE A 1 107 ? 4.578 -18.585 -6.872 1.00 96.50 107 PHE A C 1
ATOM 896 O O . PHE A 1 107 ? 4.054 -18.093 -5.870 1.00 96.50 107 PHE A O 1
ATOM 903 N N . LEU A 1 108 ? 3.921 -19.446 -7.658 1.00 96.38 108 LEU A N 1
ATOM 904 C CA . LEU A 1 108 ? 2.524 -19.824 -7.419 1.00 96.38 108 LEU A CA 1
ATOM 905 C C . LEU A 1 108 ? 2.325 -20.527 -6.069 1.00 96.38 108 LEU A C 1
ATOM 907 O O . LEU A 1 108 ? 1.344 -20.266 -5.367 1.00 96.38 108 LEU A O 1
ATOM 911 N N . ARG A 1 109 ? 3.267 -21.389 -5.667 1.00 97.06 109 ARG A N 1
ATOM 912 C CA . ARG A 1 109 ? 3.240 -22.040 -4.350 1.00 97.06 109 ARG A CA 1
ATOM 913 C C . ARG A 1 109 ? 3.331 -21.015 -3.221 1.00 97.06 109 ARG A C 1
ATOM 915 O O . ARG A 1 109 ? 2.581 -21.128 -2.254 1.00 97.06 109 ARG A O 1
ATOM 922 N N . VAL A 1 110 ? 4.209 -20.020 -3.350 1.00 97.44 110 VAL A N 1
ATOM 923 C CA . VAL A 1 110 ? 4.356 -18.942 -2.364 1.00 97.44 110 VAL A CA 1
ATOM 924 C C . VAL A 1 110 ? 3.080 -18.109 -2.280 1.00 97.44 110 VAL A C 1
ATOM 926 O O . VAL A 1 110 ? 2.584 -17.921 -1.174 1.00 97.44 110 VAL A O 1
ATOM 929 N N . ILE A 1 111 ? 2.484 -17.693 -3.407 1.00 97.62 111 ILE A N 1
ATOM 930 C CA . ILE A 1 111 ? 1.202 -16.962 -3.395 1.00 97.62 111 ILE A CA 1
ATOM 931 C C . ILE A 1 111 ? 0.131 -17.761 -2.658 1.00 97.62 111 ILE A C 1
ATOM 933 O O . ILE A 1 111 ? -0.540 -17.221 -1.781 1.00 97.62 111 ILE A O 1
ATOM 937 N N . ARG A 1 112 ? -0.026 -19.048 -2.990 1.00 97.44 112 ARG A N 1
ATOM 938 C CA . ARG A 1 112 ? -1.025 -19.908 -2.345 1.00 97.44 112 ARG A CA 1
ATOM 939 C C . ARG A 1 112 ? -0.795 -19.991 -0.840 1.00 97.44 112 ARG A C 1
ATOM 941 O O . ARG A 1 112 ? -1.754 -19.915 -0.082 1.00 97.44 112 ARG A O 1
ATOM 948 N N . ASN A 1 113 ? 0.455 -20.135 -0.410 1.00 97.75 113 ASN A N 1
ATOM 949 C CA . ASN A 1 113 ? 0.793 -20.213 1.007 1.00 97.75 113 ASN A CA 1
ATOM 950 C C . ASN A 1 113 ? 0.527 -18.882 1.726 1.00 97.75 113 ASN A C 1
ATOM 952 O O . ASN A 1 113 ? -0.076 -18.886 2.795 1.00 97.75 113 ASN A O 1
ATOM 956 N N . THR A 1 114 ? 0.907 -17.748 1.133 1.00 97.75 114 THR A N 1
ATOM 957 C CA . THR A 1 114 ? 0.628 -16.413 1.682 1.00 97.75 114 THR A CA 1
ATOM 958 C C . THR A 1 114 ? -0.872 -16.156 1.778 1.00 97.75 114 THR A C 1
ATOM 960 O O . THR A 1 114 ? -1.345 -15.656 2.794 1.00 97.75 114 THR A O 1
ATOM 963 N N . LEU A 1 115 ? -1.638 -16.540 0.755 1.00 98.06 115 LEU A N 1
ATOM 964 C CA . LEU A 1 115 ? -3.090 -16.393 0.750 1.00 98.06 115 LEU A CA 1
ATOM 965 C C . LEU A 1 115 ? -3.748 -17.315 1.782 1.00 98.06 115 LEU A C 1
ATOM 967 O O . LEU A 1 115 ? -4.612 -16.862 2.524 1.00 98.06 115 LEU A O 1
ATOM 971 N N . ALA A 1 116 ? -3.300 -18.569 1.896 1.00 98.12 116 ALA A N 1
ATOM 972 C CA . ALA A 1 116 ? -3.769 -19.491 2.927 1.00 98.12 116 ALA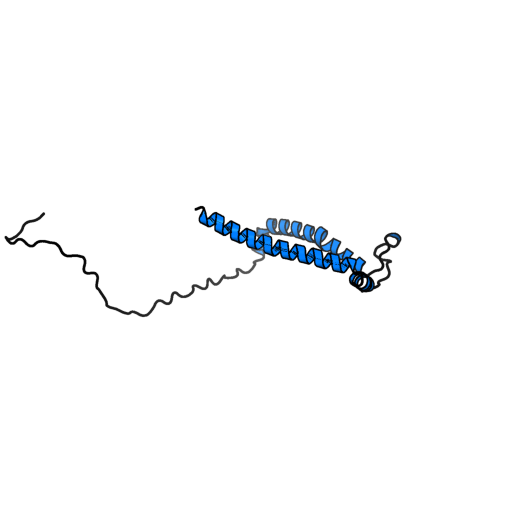 A CA 1
ATOM 973 C C . ALA A 1 116 ? -3.498 -18.943 4.337 1.00 98.12 116 ALA A C 1
ATOM 975 O O . ALA A 1 116 ? -4.413 -18.896 5.156 1.00 98.12 116 ALA A O 1
ATOM 976 N N . MET A 1 117 ? -2.282 -18.452 4.600 1.00 98.31 117 MET A N 1
ATOM 977 C CA . MET A 1 117 ? -1.936 -17.809 5.873 1.00 98.31 117 MET A CA 1
ATOM 978 C C . MET A 1 117 ? -2.774 -16.554 6.127 1.00 98.31 117 MET A C 1
ATOM 980 O O . MET A 1 117 ? -3.271 -16.367 7.233 1.00 98.31 117 MET A O 1
ATOM 984 N N . GLY A 1 118 ? -2.985 -15.720 5.106 1.00 98.12 118 GLY A N 1
ATOM 985 C CA . GLY A 1 118 ? -3.824 -14.528 5.203 1.00 98.12 118 GLY A CA 1
ATOM 986 C C . GLY A 1 118 ? -5.273 -14.857 5.564 1.00 98.12 118 GLY A C 1
ATOM 987 O O . GLY A 1 118 ? -5.841 -14.219 6.446 1.00 98.12 118 GLY A O 1
ATOM 988 N N . VAL A 1 119 ? -5.853 -15.885 4.941 1.00 98.44 119 VAL A N 1
ATOM 989 C CA . VAL A 1 119 ? -7.225 -16.336 5.221 1.00 98.44 119 VAL A CA 1
ATOM 990 C C . VAL A 1 119 ? -7.336 -16.935 6.620 1.00 98.44 119 VAL A C 1
ATOM 992 O O . VAL A 1 119 ? -8.239 -16.559 7.364 1.00 98.44 119 VAL A O 1
ATOM 995 N N . ILE A 1 120 ? -6.411 -17.821 7.005 1.00 98.31 120 ILE A N 1
ATOM 996 C CA . ILE A 1 120 ? -6.386 -18.402 8.354 1.00 98.31 120 ILE A CA 1
ATOM 997 C C . ILE A 1 120 ? -6.277 -17.289 9.398 1.00 98.31 120 ILE A C 1
ATOM 999 O O . ILE A 1 120 ? -7.057 -17.270 10.345 1.00 98.31 120 ILE A O 1
ATOM 1003 N N . ASN A 1 121 ? -5.368 -16.329 9.202 1.00 98.25 121 ASN A N 1
ATOM 1004 C CA . ASN A 1 121 ? -5.180 -15.212 10.123 1.00 98.25 121 ASN A CA 1
ATOM 1005 C C . ASN A 1 121 ? -6.424 -14.318 10.217 1.00 98.25 121 ASN A C 1
ATOM 1007 O O . ASN A 1 121 ? -6.826 -13.935 11.315 1.00 98.25 121 ASN A O 1
ATOM 1011 N N . LEU A 1 122 ? -7.059 -14.012 9.082 1.00 98.31 122 LEU A N 1
ATOM 1012 C CA . LEU A 1 122 ? -8.281 -13.212 9.036 1.00 98.31 122 LEU A CA 1
ATOM 1013 C C . LEU A 1 122 ? -9.409 -13.881 9.828 1.00 98.31 122 LEU A C 1
ATOM 1015 O O . LEU A 1 122 ? -10.010 -13.246 10.692 1.00 98.31 122 LEU A O 1
ATOM 1019 N N . VAL A 1 123 ? -9.674 -15.163 9.557 1.00 98.50 123 VAL A N 1
ATOM 1020 C CA . VAL A 1 123 ? -10.739 -15.917 10.230 1.00 98.50 123 VAL A CA 1
ATOM 1021 C C . VAL A 1 123 ? -10.423 -16.083 11.713 1.00 98.50 123 VAL A C 1
ATOM 1023 O O . VAL A 1 123 ? -11.270 -15.779 12.548 1.00 98.50 123 VAL A O 1
ATOM 1026 N N . ALA A 1 124 ? -9.205 -16.505 12.055 1.00 98.19 124 ALA A N 1
ATOM 1027 C CA . ALA A 1 124 ? -8.802 -16.722 13.439 1.00 98.19 124 ALA A CA 1
ATOM 1028 C C . ALA A 1 124 ? -8.866 -15.429 14.259 1.00 98.19 124 ALA A C 1
ATOM 1030 O O . ALA A 1 124 ? -9.450 -15.431 15.341 1.00 98.19 124 ALA A O 1
ATOM 1031 N N . THR A 1 125 ? -8.334 -14.316 13.742 1.00 98.06 125 THR A N 1
ATOM 1032 C CA . THR A 1 125 ? -8.363 -13.019 14.438 1.00 98.06 125 THR A CA 1
ATOM 1033 C C . THR A 1 125 ? -9.792 -12.523 14.618 1.00 98.06 125 THR A C 1
ATOM 1035 O O . THR A 1 125 ? -10.151 -12.062 15.699 1.00 98.06 125 THR A O 1
ATOM 1038 N N . PHE A 1 126 ? -10.631 -12.653 13.589 1.00 98.31 126 PHE A N 1
ATOM 1039 C CA . PHE A 1 126 ? -12.028 -12.237 13.656 1.00 98.31 126 PHE A CA 1
ATOM 1040 C C . PHE A 1 126 ? -12.827 -13.054 14.679 1.00 98.31 126 PHE A C 1
ATOM 1042 O O . PHE A 1 126 ? -13.472 -12.480 15.556 1.00 98.31 126 PHE A O 1
ATOM 1049 N N . VAL A 1 127 ? -12.740 -14.388 14.615 1.00 98.25 127 VAL A N 1
ATOM 1050 C CA . VAL A 1 127 ? -13.416 -15.289 15.562 1.00 98.25 127 VAL A CA 1
ATOM 1051 C C . VAL A 1 127 ? -12.917 -15.039 16.981 1.00 98.25 127 VAL A C 1
ATOM 1053 O O . VAL A 1 127 ? -13.726 -14.874 17.891 1.00 98.25 127 VAL A O 1
ATOM 1056 N N . THR A 1 128 ? -11.600 -14.942 17.167 1.00 98.19 128 THR A N 1
ATOM 1057 C CA . THR A 1 128 ? -10.998 -14.682 18.480 1.00 98.19 128 THR A CA 1
ATOM 1058 C C . THR A 1 128 ? -11.472 -13.349 19.050 1.00 98.19 128 THR A C 1
ATOM 1060 O O . THR A 1 128 ? -11.854 -13.304 20.213 1.00 98.19 128 THR A O 1
ATOM 1063 N N . ALA A 1 129 ? -11.522 -12.278 18.250 1.00 97.94 129 ALA A N 1
ATOM 1064 C CA . ALA A 1 129 ? -12.004 -10.973 18.703 1.00 97.94 129 ALA A CA 1
ATOM 1065 C C . ALA A 1 129 ? -13.474 -11.015 19.160 1.00 97.94 129 ALA A C 1
ATOM 1067 O O . ALA A 1 129 ? -13.810 -10.414 20.179 1.00 97.94 129 ALA A O 1
ATOM 1068 N N . ILE A 1 130 ? -14.339 -11.747 18.447 1.00 98.12 130 ILE A N 1
ATOM 1069 C CA . ILE A 1 130 ? -15.755 -11.912 18.819 1.00 98.12 130 ILE A CA 1
ATOM 1070 C C . ILE A 1 130 ? -15.887 -12.716 20.109 1.00 98.12 130 ILE A C 1
ATOM 1072 O O . ILE A 1 130 ? -16.564 -12.274 21.035 1.00 98.12 130 ILE A O 1
ATOM 1076 N N . VAL A 1 131 ? -15.233 -13.877 20.183 1.00 98.00 131 VAL A N 1
ATOM 1077 C CA . VAL A 1 131 ? -15.268 -14.733 21.376 1.00 98.00 131 VAL A CA 1
ATOM 1078 C C . VAL A 1 131 ? -14.743 -13.963 22.584 1.00 98.00 131 VAL A C 1
ATOM 1080 O O . VAL A 1 131 ? -15.382 -13.952 23.629 1.00 98.00 131 VAL A O 1
ATOM 1083 N N . PHE A 1 132 ? -13.629 -13.249 22.428 1.00 97.62 132 PHE A N 1
ATOM 1084 C CA . PHE A 1 132 ? -13.052 -12.430 23.486 1.00 97.62 132 PHE A CA 1
ATOM 1085 C C . PHE A 1 132 ? -13.999 -11.310 23.943 1.00 97.62 132 PHE A C 1
ATOM 1087 O O . PHE A 1 132 ? -14.140 -11.080 25.142 1.00 97.62 132 PHE A O 1
ATOM 1094 N N . ALA A 1 133 ? -14.705 -10.652 23.016 1.00 97.25 133 ALA A N 1
ATOM 1095 C CA . ALA A 1 133 ? -15.706 -9.642 23.356 1.00 97.25 133 ALA A CA 1
ATOM 1096 C C . ALA A 1 133 ? -16.898 -10.225 24.137 1.00 97.25 133 ALA A C 1
ATOM 1098 O O . ALA A 1 133 ? -17.380 -9.586 25.071 1.00 97.25 133 ALA A O 1
ATOM 1099 N N . ILE A 1 134 ? -17.353 -11.433 23.784 1.00 97.38 134 ILE A N 1
ATOM 1100 C CA . ILE A 1 134 ? -18.437 -12.127 24.497 1.00 97.38 134 ILE A CA 1
ATOM 1101 C C . ILE A 1 134 ? -17.979 -12.533 25.901 1.00 97.38 134 ILE A C 1
ATOM 1103 O O . ILE A 1 134 ? -18.666 -12.220 26.867 1.00 97.38 134 ILE A O 1
ATOM 1107 N N . LEU A 1 135 ? -16.795 -13.140 26.030 1.00 97.44 135 LEU A N 1
ATOM 1108 C CA . LEU A 1 135 ? -16.237 -13.539 27.326 1.00 97.44 135 LEU A CA 1
ATOM 1109 C C . LEU A 1 135 ? -16.105 -12.346 28.281 1.00 97.44 135 LEU A C 1
ATOM 1111 O O . LEU A 1 135 ? -16.502 -12.432 29.437 1.00 97.44 135 LEU A O 1
ATOM 1115 N N . LEU A 1 136 ? -15.606 -11.203 27.797 1.00 96.56 136 LEU A N 1
ATOM 1116 C CA . LEU A 1 136 ? -15.533 -9.979 28.603 1.00 96.56 136 LEU A CA 1
ATOM 1117 C C . LEU A 1 136 ? -16.910 -9.434 29.003 1.00 96.56 136 LEU A C 1
ATOM 1119 O O . LEU A 1 136 ? -17.026 -8.787 30.042 1.00 96.56 136 LEU A O 1
ATOM 1123 N N . ASN A 1 137 ? -17.941 -9.664 28.189 1.00 96.50 137 ASN A N 1
ATOM 1124 C CA . ASN A 1 137 ? -19.305 -9.272 28.520 1.00 96.50 137 ASN A CA 1
ATOM 1125 C C . ASN A 1 137 ? -19.927 -10.183 29.590 1.00 96.50 137 ASN A C 1
ATOM 1127 O O . ASN A 1 137 ? -20.719 -9.699 30.390 1.00 96.50 137 ASN A O 1
ATOM 1131 N N . GLU A 1 138 ? -19.563 -11.466 29.623 1.00 92.81 138 GLU A N 1
ATOM 1132 C CA . GLU A 1 138 ? -20.069 -12.440 30.604 1.00 92.81 138 GLU A CA 1
ATOM 1133 C C . GLU A 1 138 ? -19.408 -12.342 31.988 1.00 92.81 138 GLU A C 1
ATOM 1135 O O . GLU A 1 138 ? -19.972 -12.825 32.962 1.00 92.81 138 GLU A O 1
ATOM 1140 N N . ILE A 1 139 ? -18.237 -11.707 32.103 1.00 91.50 139 ILE A N 1
ATOM 1141 C CA . ILE A 1 139 ? -17.539 -11.506 33.391 1.00 91.50 139 ILE A CA 1
ATOM 1142 C C . ILE A 1 139 ? -18.159 -10.351 34.218 1.00 91.50 139 ILE A C 1
ATOM 1144 O O . ILE A 1 139 ? -17.770 -10.135 35.367 1.00 91.50 139 ILE A O 1
ATOM 1148 N N . LYS A 1 140 ? -19.112 -9.596 33.656 1.00 64.88 140 LYS A N 1
ATOM 1149 C CA . LYS A 1 140 ? -19.814 -8.504 34.350 1.00 64.88 140 LYS A CA 1
ATOM 1150 C C . LYS A 1 140 ? -20.965 -8.967 35.233 1.00 64.88 140 LYS A C 1
ATOM 1152 O O . LYS A 1 140 ? -21.728 -9.854 34.803 1.00 64.88 140 LYS A O 1
#

Sequence (140 aa):
MKFENGQMQVKFHLPVFLRSEDMSLTRTKSKQKRKQTRTPITWKEIKRQKVLLFWAGVMMIYGVIFYYLPLAGWAMAFQNYKPQLGILHSEFVGLQKFRMLFSDVTFLRVIRNTLAMGVINLVATFVTAIVFAILLNEIK

Foldseek 3Di:
DDDDDDDDDDDDDDDPPDDDDDDDDDDPPPPPPVPPPPDPPDVVVCVVCVVVVVVVVVVVVVCCVPPVVCVVVVQVQQFPDDVVCDPPRTHGNGCPSVVVQVVDPVNVVVVVVVVVVVVCCVVVVVVCVVVVVVVVVVVD

Organism: NCBI:txid408170

Radius of gyration: 37.8 Å; chains: 1; bounding box: 96×56×88 Å

InterPro domains:
  IPR035906 MetI-like superfamily [G3DSA:1.10.3720.10] (42-140)
  IPR035906 MetI-like superfamily [SSF161098] (48-138)

Secondary structure (DSSP, 8-state):
----SS------------------------------------HHHHHHTHHHHHHHHHHHHHHIIIIIGGGGGGGGGGBT--TTT-SSSS-B-TTHHHHHHHH-HHHHHHHHHHHHHHHHHHHHHHHHHHHHHHHHHHT-

pLDDT: mean 78.92, std 19.29, range [37.25, 98.5]